Protein AF-A0A1G8DJN7-F1 (afdb_monomer_lite)

Secondary structure (DSSP, 8-state):
---HHHHHGGGS-------S---HHHHHHHHHHHHHHHTTS------S-TTHHHHHHHHHGGG---------

Foldseek 3Di:
DDDVVVVVVVLPDPPVCPPPDPDLVVLLVVLLVVLVVCVPDPDDDDDPDPVCVVSNCVNNPPNDDDDDDDDD

Organism: NCBI:txid60549

Radius of gyration: 13.58 Å; chains: 1; bounding box: 36×27×40 Å

Sequence (72 aa):
MATLEQIQAKLKKLQAQAEANYDDQRARAGLEALATLSEKTQVVFLSHHDHLTSIVREVFGNAVNVVHLDSQ

Structure (mmCIF, N/CA/C/O backbone):
data_AF-A0A1G8DJN7-F1
#
_entry.id   AF-A0A1G8DJN7-F1
#
loop_
_atom_site.group_PDB
_atom_site.id
_atom_site.type_symbol
_atom_site.label_atom_id
_atom_site.label_alt_id
_atom_site.label_comp_id
_atom_site.label_asym_id
_atom_site.label_entity_id
_atom_site.label_seq_id
_atom_site.pdbx_PDB_ins_code
_atom_site.Cartn_x
_atom_site.Cartn_y
_atom_site.Cartn_z
_atom_site.occupancy
_atom_site.B_iso_or_equiv
_atom_site.auth_seq_id
_atom_site.auth_comp_id
_atom_site.auth_asym_id
_atom_site.auth_atom_id
_atom_site.pdbx_PDB_model_num
ATOM 1 N N . MET A 1 1 ? -18.132 14.148 16.885 1.00 47.41 1 MET A N 1
ATOM 2 C CA . MET A 1 1 ? -18.150 13.487 15.563 1.00 47.41 1 MET A CA 1
ATOM 3 C C . MET A 1 1 ? -17.452 14.415 14.586 1.00 47.41 1 MET A C 1
ATOM 5 O O . MET A 1 1 ? -17.985 15.483 14.327 1.00 47.41 1 MET A O 1
ATOM 9 N N . ALA A 1 2 ? -16.236 14.081 14.148 1.00 49.72 2 ALA A N 1
ATOM 10 C CA . ALA A 1 2 ? -15.560 14.851 13.103 1.00 49.72 2 ALA A CA 1
ATOM 11 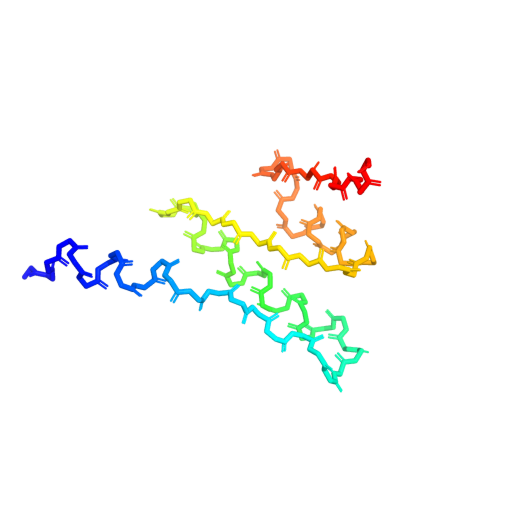C C . ALA A 1 2 ? -16.347 14.692 11.793 1.00 49.72 2 ALA A C 1
ATOM 13 O O . ALA A 1 2 ? -16.770 13.582 11.463 1.00 49.72 2 ALA A O 1
ATOM 14 N N . THR A 1 3 ? -16.612 15.796 11.099 1.00 58.84 3 THR A N 1
ATOM 15 C CA . THR A 1 3 ? -17.430 15.817 9.881 1.00 58.84 3 THR A CA 1
ATOM 16 C C . THR A 1 3 ? -16.667 15.194 8.712 1.00 58.84 3 THR A C 1
ATOM 18 O O . THR A 1 3 ? -15.443 15.287 8.637 1.00 58.84 3 THR A O 1
ATOM 21 N N . LEU A 1 4 ? -17.383 14.548 7.784 1.00 51.31 4 LEU A N 1
ATOM 22 C CA . LEU A 1 4 ? -16.815 13.894 6.595 1.00 51.31 4 LEU A CA 1
ATOM 23 C C . LEU A 1 4 ? -15.887 14.814 5.780 1.00 51.31 4 LEU A C 1
ATOM 25 O O . LEU A 1 4 ? -14.917 14.331 5.203 1.00 51.31 4 LEU A O 1
ATOM 29 N N . GLU A 1 5 ? -16.107 16.130 5.811 1.00 49.38 5 GLU A N 1
ATOM 30 C CA . GLU A 1 5 ? -15.200 17.115 5.209 1.00 49.38 5 GLU A CA 1
ATOM 31 C C . GLU A 1 5 ? -13.812 17.160 5.863 1.00 49.38 5 GLU A C 1
ATOM 33 O O . GLU A 1 5 ? -12.820 17.322 5.161 1.00 49.38 5 GLU A O 1
ATOM 38 N N . GLN A 1 6 ? -13.692 16.954 7.180 1.00 52.56 6 GLN A N 1
ATOM 39 C CA . GLN A 1 6 ? -12.390 16.891 7.861 1.00 52.56 6 GLN A CA 1
ATOM 40 C C . GLN A 1 6 ? -11.616 15.611 7.500 1.00 52.56 6 GLN A C 1
ATOM 42 O O . GLN A 1 6 ? -10.385 15.598 7.536 1.00 52.56 6 GLN A O 1
ATOM 47 N N . ILE A 1 7 ? -12.328 14.548 7.109 1.00 43.84 7 ILE A N 1
ATOM 48 C CA . ILE A 1 7 ? -11.747 13.289 6.620 1.00 43.84 7 ILE A CA 1
ATOM 49 C C . ILE A 1 7 ? -11.384 13.413 5.128 1.00 43.84 7 ILE A C 1
ATOM 51 O O . ILE A 1 7 ? -10.297 13.000 4.727 1.00 43.84 7 ILE A O 1
ATOM 55 N N . GLN A 1 8 ? -12.220 14.070 4.317 1.00 47.50 8 GLN A N 1
ATOM 56 C CA . GLN A 1 8 ? -11.956 14.326 2.894 1.00 47.50 8 GLN A CA 1
ATOM 57 C C . GLN A 1 8 ? -10.876 15.393 2.656 1.00 47.50 8 GLN A C 1
ATOM 59 O O . GLN A 1 8 ? -10.116 15.291 1.694 1.00 47.50 8 GLN A O 1
ATOM 64 N N . ALA A 1 9 ? -10.714 16.365 3.558 1.00 39.78 9 ALA A N 1
ATOM 65 C CA . ALA A 1 9 ? -9.601 17.313 3.509 1.00 39.78 9 ALA A CA 1
ATOM 66 C C . ALA A 1 9 ? -8.244 16.637 3.786 1.00 39.78 9 ALA A C 1
ATOM 68 O O . ALA A 1 9 ? -7.217 17.109 3.304 1.00 39.78 9 ALA A O 1
ATOM 69 N N . LYS A 1 10 ? -8.231 15.494 4.490 1.00 46.59 10 LYS A N 1
ATOM 70 C CA . LYS A 1 10 ? -7.017 14.703 4.757 1.00 46.59 10 LYS A CA 1
ATOM 71 C C . LYS A 1 10 ? -6.623 13.776 3.596 1.00 46.59 10 LYS A C 1
ATOM 73 O O . LYS A 1 10 ? -5.493 13.303 3.554 1.00 46.59 10 LYS A O 1
ATOM 78 N N . LEU A 1 11 ? -7.529 13.568 2.635 1.00 41.66 11 LEU A N 1
ATOM 79 C CA . LEU A 1 11 ? -7.304 12.835 1.380 1.00 41.66 11 LEU A CA 1
ATOM 80 C C . LEU A 1 11 ? -6.550 13.666 0.324 1.00 41.66 11 LEU A C 1
ATOM 82 O O . LEU A 1 11 ? -6.069 13.122 -0.669 1.00 41.66 11 LEU A O 1
ATOM 86 N N . LYS A 1 12 ? -6.403 14.979 0.532 1.00 40.62 12 LYS A N 1
ATOM 87 C CA . LYS A 1 12 ? -5.660 15.875 -0.359 1.00 40.62 12 LYS A CA 1
ATOM 88 C C . LYS A 1 12 ? -4.261 16.119 0.224 1.00 40.62 12 LYS A C 1
ATOM 90 O O . LYS A 1 12 ? -4.118 16.880 1.172 1.00 40.62 12 LYS A O 1
ATOM 95 N N . LYS A 1 13 ? -3.245 15.515 -0.405 1.00 42.84 13 LYS A N 1
ATOM 96 C CA . LYS A 1 13 ? -1.791 15.583 -0.113 1.00 42.84 13 LYS A CA 1
ATOM 97 C C . LYS A 1 13 ? -1.241 14.538 0.867 1.00 42.84 13 LYS A C 1
ATOM 99 O O . LYS A 1 13 ? -0.721 14.870 1.924 1.00 42.84 13 LYS A O 1
ATOM 104 N N . LEU A 1 14 ? -1.166 13.294 0.410 1.00 44.97 14 LEU A N 1
ATOM 105 C CA . LEU A 1 14 ? 0.044 12.496 0.637 1.00 44.97 14 LEU A CA 1
ATOM 106 C C . LEU A 1 14 ? 0.856 12.473 -0.664 1.00 44.97 14 LEU A C 1
ATOM 108 O O . LEU A 1 14 ? 1.167 11.431 -1.224 1.00 44.97 14 LEU A O 1
ATOM 112 N N . GLN A 1 15 ? 1.205 13.671 -1.151 1.00 47.00 15 GLN A N 1
ATOM 113 C CA . GLN A 1 15 ? 2.463 13.825 -1.873 1.00 47.00 15 GLN A CA 1
ATOM 114 C C . GLN A 1 15 ? 3.541 13.602 -0.818 1.00 47.00 15 GLN A C 1
ATOM 116 O O . GLN A 1 15 ? 3.941 14.535 -0.123 1.00 47.00 15 GLN A O 1
ATOM 121 N N . ALA A 1 16 ? 3.942 12.349 -0.620 1.00 51.62 16 ALA A N 1
ATOM 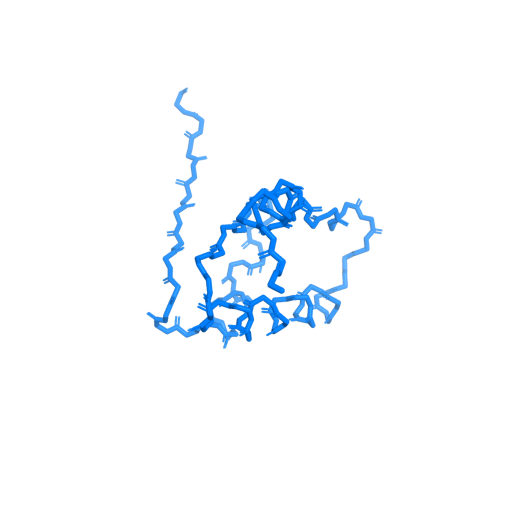122 C CA . ALA A 1 16 ? 5.196 12.086 0.050 1.00 51.62 16 ALA A CA 1
ATOM 123 C C . ALA A 1 16 ? 6.273 12.702 -0.850 1.00 51.62 16 ALA A C 1
ATOM 125 O O . ALA A 1 16 ? 6.657 12.119 -1.861 1.00 51.62 16 ALA A O 1
ATOM 126 N N . GLN A 1 17 ? 6.691 13.927 -0.529 1.00 46.59 17 GLN A N 1
ATOM 127 C CA . GLN A 1 17 ? 7.894 14.526 -1.086 1.00 46.59 17 GLN A CA 1
ATOM 128 C C . GLN A 1 17 ? 9.083 13.710 -0.576 1.00 46.59 17 GLN A C 1
ATOM 130 O O . GLN A 1 17 ? 9.747 14.075 0.390 1.00 46.59 17 GLN A O 1
ATOM 135 N N . ALA A 1 18 ? 9.341 12.580 -1.226 1.00 44.62 18 ALA A N 1
ATOM 136 C CA . ALA A 1 18 ? 10.619 11.890 -1.179 1.00 44.62 18 ALA A CA 1
ATOM 137 C C . ALA A 1 18 ? 11.570 12.529 -2.208 1.00 44.62 18 ALA A C 1
ATOM 139 O O . ALA A 1 18 ? 12.187 11.831 -2.999 1.00 44.62 18 ALA A O 1
ATOM 140 N N . GLU A 1 19 ? 11.652 13.863 -2.249 1.00 41.44 19 GLU A N 1
ATOM 141 C CA . GLU A 1 19 ? 12.428 14.580 -3.275 1.00 41.44 19 GLU A CA 1
ATOM 142 C C . GLU A 1 19 ? 13.858 14.949 -2.844 1.00 41.44 19 GLU A C 1
ATOM 144 O O . GLU A 1 19 ? 14.548 15.611 -3.608 1.00 41.44 19 GLU A O 1
ATOM 149 N N . ALA A 1 20 ? 14.364 14.545 -1.668 1.00 44.75 20 ALA A N 1
ATOM 150 C CA . ALA A 1 20 ? 15.702 15.016 -1.262 1.00 44.75 20 ALA A CA 1
ATOM 151 C C . ALA A 1 20 ? 16.609 14.069 -0.463 1.00 44.75 20 ALA A C 1
ATOM 153 O O . ALA A 1 20 ? 17.748 14.444 -0.215 1.00 44.75 20 ALA A O 1
ATOM 154 N N . ASN A 1 21 ? 16.189 12.861 -0.077 1.00 44.91 21 ASN A N 1
ATOM 155 C CA . ASN A 1 21 ? 17.118 11.902 0.533 1.00 44.91 21 ASN A CA 1
ATOM 156 C C . ASN A 1 21 ? 16.818 10.496 0.023 1.00 44.91 21 ASN A C 1
ATOM 158 O O . ASN A 1 21 ? 15.735 9.965 0.258 1.00 44.91 21 ASN A O 1
ATOM 162 N N . TYR A 1 22 ? 17.797 9.919 -0.665 1.00 51.56 22 TYR A N 1
ATOM 163 C CA . TYR A 1 22 ? 17.854 8.536 -1.133 1.00 51.56 22 TYR A CA 1
ATOM 164 C C . TYR A 1 22 ? 18.032 7.593 0.073 1.00 51.56 22 TYR A C 1
ATOM 166 O O . TYR A 1 22 ? 19.063 6.951 0.240 1.00 51.56 22 TYR A O 1
ATOM 174 N N . ASP A 1 23 ? 17.080 7.631 1.004 1.00 68.81 23 ASP A N 1
ATOM 175 C CA . ASP A 1 23 ? 17.098 6.841 2.227 1.00 68.81 23 ASP A CA 1
ATOM 176 C C . ASP A 1 23 ? 15.895 5.898 2.218 1.00 68.81 23 ASP A C 1
ATOM 178 O O . ASP A 1 23 ? 14.798 6.230 2.686 1.00 68.81 23 ASP A O 1
ATOM 182 N N . ASP A 1 24 ? 16.119 4.711 1.656 1.00 71.19 24 ASP A N 1
ATOM 183 C CA . ASP A 1 24 ? 15.151 3.615 1.590 1.00 71.19 24 ASP A CA 1
ATOM 184 C C . ASP A 1 24 ? 14.57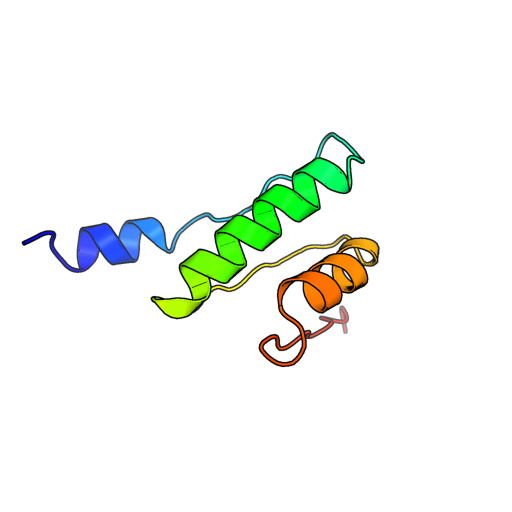8 3.272 2.971 1.00 71.19 24 ASP A C 1
ATOM 186 O O . ASP A 1 24 ? 13.425 2.849 3.070 1.00 71.19 24 ASP A O 1
ATOM 190 N N . GLN A 1 25 ? 15.324 3.517 4.059 1.00 77.50 25 GLN A N 1
ATOM 191 C CA . GLN A 1 25 ? 14.823 3.291 5.417 1.00 77.50 25 GLN A CA 1
ATOM 192 C C . GLN A 1 25 ? 13.693 4.261 5.769 1.00 77.50 25 GLN A C 1
ATOM 194 O O . GLN A 1 25 ? 12.681 3.857 6.347 1.00 77.50 25 GLN A O 1
ATOM 199 N N . ARG A 1 26 ? 13.819 5.538 5.390 1.00 78.31 26 ARG A N 1
ATOM 200 C CA . ARG A 1 26 ? 12.753 6.531 5.597 1.00 78.31 26 ARG A CA 1
ATOM 201 C C . ARG A 1 26 ? 11.561 6.273 4.691 1.00 78.31 26 ARG A C 1
ATOM 203 O O . ARG A 1 26 ? 10.424 6.393 5.149 1.00 78.31 26 ARG A O 1
ATOM 210 N N . ALA A 1 27 ? 11.810 5.902 3.436 1.00 81.75 27 ALA A N 1
ATOM 211 C CA . ALA A 1 27 ? 10.743 5.531 2.514 1.00 81.75 27 ALA A CA 1
ATOM 212 C C . ALA A 1 27 ? 9.956 4.328 3.051 1.00 81.75 27 ALA A C 1
ATOM 214 O O . ALA A 1 27 ? 8.727 4.373 3.104 1.00 81.75 27 ALA A O 1
ATOM 215 N N . ARG A 1 28 ? 10.656 3.305 3.553 1.00 87.81 28 ARG A N 1
ATOM 216 C CA . ARG A 1 28 ? 10.046 2.136 4.188 1.00 87.81 28 ARG A CA 1
ATOM 217 C C . ARG A 1 28 ? 9.187 2.511 5.392 1.00 87.81 28 ARG A C 1
ATOM 219 O O . ARG A 1 28 ? 8.028 2.115 5.434 1.00 87.81 28 ARG A O 1
ATOM 226 N N . ALA A 1 29 ? 9.708 3.307 6.326 1.00 86.88 29 ALA A N 1
ATOM 227 C CA . ALA A 1 29 ? 8.941 3.731 7.501 1.00 86.88 29 ALA A CA 1
ATOM 228 C C . ALA A 1 29 ? 7.658 4.493 7.111 1.00 86.88 29 ALA A C 1
ATOM 230 O O . ALA A 1 29 ? 6.597 4.298 7.707 1.00 86.88 29 ALA A O 1
ATOM 231 N N . GLY A 1 30 ? 7.731 5.330 6.069 1.00 86.62 30 GLY A N 1
ATOM 232 C CA . GLY A 1 30 ? 6.559 5.993 5.498 1.00 86.62 30 GLY A CA 1
ATOM 233 C C . GLY A 1 30 ? 5.551 5.003 4.906 1.00 86.62 30 GLY A C 1
ATOM 234 O O . GLY A 1 30 ? 4.352 5.119 5.157 1.00 86.62 30 GLY A O 1
ATOM 235 N N . LEU A 1 31 ? 6.031 4.004 4.165 1.00 89.94 31 LEU A N 1
ATOM 236 C CA . LEU A 1 31 ? 5.201 2.954 3.574 1.00 89.94 31 LEU A CA 1
ATOM 237 C C . LEU A 1 31 ? 4.535 2.065 4.637 1.00 89.94 31 LEU A C 1
ATOM 239 O O . LEU A 1 31 ? 3.362 1.738 4.488 1.00 89.94 31 LEU A O 1
ATOM 243 N N . GLU A 1 32 ? 5.217 1.731 5.735 1.00 90.38 32 GLU A N 1
ATOM 244 C CA . GLU A 1 32 ? 4.649 0.957 6.854 1.00 90.38 32 GLU A CA 1
ATOM 245 C C . GLU A 1 32 ? 3.510 1.718 7.555 1.00 90.38 32 GLU A C 1
ATOM 247 O O . GLU A 1 32 ? 2.453 1.154 7.864 1.00 90.38 32 GLU A O 1
ATOM 252 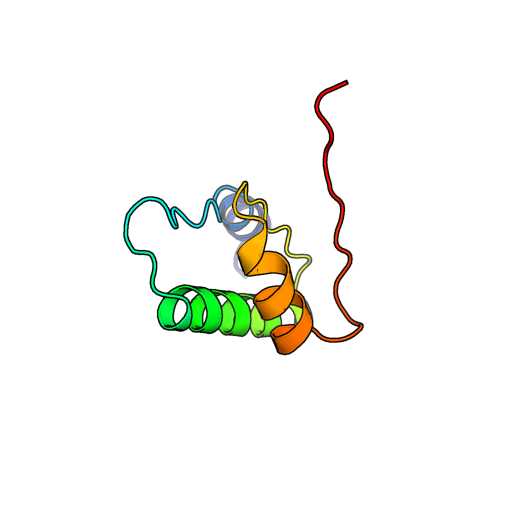N N . ALA A 1 33 ? 3.671 3.033 7.735 1.00 88.00 33 ALA A N 1
ATOM 253 C CA . ALA A 1 33 ? 2.601 3.887 8.245 1.00 88.00 33 ALA A CA 1
ATOM 254 C C . ALA A 1 33 ? 1.400 3.937 7.282 1.00 88.00 33 ALA A C 1
ATOM 256 O O . ALA A 1 33 ? 0.246 3.893 7.722 1.00 88.00 33 ALA A O 1
ATOM 257 N N . LEU A 1 34 ? 1.656 3.988 5.969 1.00 89.19 34 LEU A N 1
ATOM 258 C CA . LEU A 1 34 ? 0.608 3.922 4.948 1.00 89.19 34 LEU A CA 1
ATOM 259 C C . LEU A 1 34 ? -0.095 2.559 4.920 1.00 89.19 34 LEU A C 1
ATOM 261 O O . LEU A 1 34 ? -1.311 2.530 4.741 1.00 89.19 34 LEU A O 1
ATOM 265 N N . ALA A 1 35 ? 0.617 1.455 5.150 1.00 89.50 35 ALA A N 1
ATOM 266 C CA . ALA A 1 35 ? 0.027 0.122 5.255 1.00 89.50 35 ALA A CA 1
ATOM 267 C C . ALA A 1 35 ? -0.953 0.036 6.427 1.00 89.50 35 ALA A C 1
ATOM 269 O O . ALA A 1 35 ? -2.102 -0.361 6.240 1.00 89.50 35 ALA A O 1
ATOM 270 N N . THR A 1 36 ? -0.558 0.544 7.595 1.00 89.69 36 THR A N 1
ATOM 271 C CA . THR A 1 36 ? -1.448 0.615 8.767 1.00 89.69 36 THR A CA 1
ATOM 272 C C . THR A 1 36 ? -2.679 1.486 8.487 1.00 89.69 36 THR A C 1
ATOM 274 O O . THR A 1 36 ? -3.798 1.167 8.886 1.00 89.69 36 THR A O 1
ATOM 277 N N . LEU A 1 37 ? -2.499 2.605 7.776 1.00 88.50 37 LEU A N 1
ATOM 278 C CA . LEU A 1 37 ? -3.613 3.468 7.385 1.00 88.50 37 LEU A CA 1
ATOM 279 C C . LEU A 1 37 ? -4.547 2.780 6.375 1.00 88.50 37 LEU A C 1
ATOM 281 O O . LEU A 1 37 ? -5.763 2.985 6.436 1.00 88.50 37 LEU A O 1
ATOM 285 N N . SER A 1 38 ? -3.992 1.949 5.488 1.00 88.06 38 SER A N 1
ATOM 286 C CA . SER A 1 38 ? -4.735 1.256 4.432 1.00 88.06 38 SER A CA 1
ATOM 287 C C . SER A 1 38 ? -5.797 0.285 4.962 1.00 88.06 38 SER A C 1
ATOM 289 O O . SER A 1 38 ? -6.809 0.058 4.304 1.00 88.06 38 SER A O 1
ATOM 291 N N . GLU A 1 39 ? -5.637 -0.203 6.196 1.00 88.31 39 GLU A N 1
ATOM 292 C CA . GLU A 1 39 ? -6.629 -1.047 6.878 1.00 88.31 39 GLU A CA 1
ATOM 293 C C . GLU A 1 39 ? -7.959 -0.325 7.139 1.00 88.31 39 GLU A C 1
ATOM 295 O O . GLU A 1 39 ? -9.001 -0.960 7.303 1.00 88.31 39 GLU A O 1
ATOM 300 N N . LYS A 1 40 ? -7.935 1.011 7.213 1.00 90.12 40 LYS A N 1
ATOM 301 C CA . LYS A 1 40 ? -9.105 1.836 7.557 1.00 90.12 40 LYS A CA 1
ATOM 302 C C . LYS A 1 40 ? -9.608 2.683 6.396 1.00 90.12 40 LYS A C 1
ATOM 304 O O . LYS A 1 40 ? -10.747 3.142 6.434 1.00 90.12 40 LYS A O 1
ATOM 309 N N . THR A 1 41 ? -8.767 2.943 5.399 1.00 84.62 41 THR A N 1
ATOM 310 C CA . THR A 1 41 ? -9.100 3.797 4.257 1.00 84.62 41 THR A CA 1
ATOM 311 C C . THR A 1 41 ? -8.311 3.390 3.026 1.00 84.62 41 THR A C 1
ATOM 313 O O . THR A 1 41 ? -7.185 2.923 3.129 1.00 84.62 41 THR A O 1
ATOM 316 N N . GLN A 1 42 ? -8.856 3.644 1.839 1.00 85.25 42 GLN A N 1
ATOM 317 C CA . GLN A 1 42 ? -8.083 3.491 0.614 1.00 85.25 42 GLN A CA 1
ATOM 318 C C . GLN A 1 42 ? -6.935 4.512 0.582 1.00 85.25 42 GLN A C 1
ATOM 320 O O . GLN A 1 42 ? -7.142 5.702 0.833 1.00 85.25 42 GLN A O 1
ATOM 325 N N . VAL A 1 43 ? -5.731 4.034 0.263 1.00 87.56 43 VAL A N 1
ATOM 326 C CA . VAL A 1 43 ? -4.516 4.840 0.114 1.00 87.56 43 VAL A CA 1
ATOM 327 C C . VAL A 1 43 ? -4.035 4.720 -1.327 1.00 87.56 43 VAL A C 1
ATOM 329 O O . VAL A 1 43 ? -3.909 3.617 -1.852 1.00 87.56 43 VAL A O 1
ATOM 332 N N . VAL A 1 44 ? -3.753 5.859 -1.960 1.00 88.38 44 VAL A N 1
ATOM 333 C CA . VAL A 1 44 ? -3.103 5.925 -3.273 1.00 88.38 44 VAL A CA 1
ATOM 334 C C . VAL A 1 44 ? -1.761 6.619 -3.091 1.00 88.38 44 VAL A C 1
ATOM 336 O O . VAL A 1 44 ? -1.710 7.768 -2.655 1.00 88.38 44 VAL A O 1
ATOM 339 N N . PHE A 1 45 ? -0.685 5.906 -3.409 1.00 85.50 45 PHE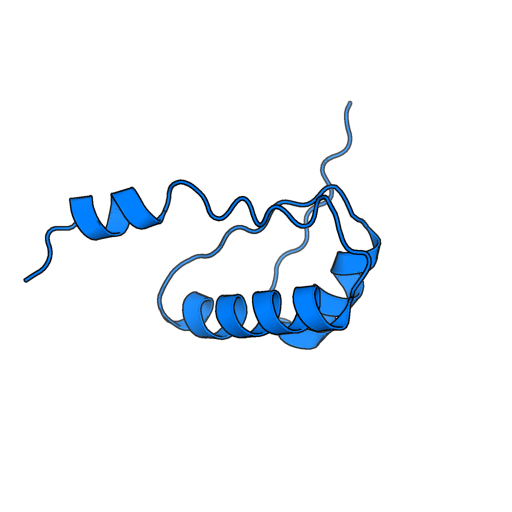 A N 1
ATOM 340 C CA . PHE A 1 45 ? 0.685 6.405 -3.378 1.00 85.50 45 PHE A CA 1
ATOM 341 C C . PHE A 1 45 ? 1.200 6.509 -4.813 1.00 85.50 45 PHE A C 1
ATOM 343 O O . PHE A 1 45 ? 1.189 5.523 -5.545 1.00 85.50 45 PHE A O 1
ATOM 350 N N . LEU A 1 46 ? 1.618 7.708 -5.218 1.00 86.31 46 LEU A N 1
ATOM 351 C CA . LEU A 1 46 ? 2.162 7.976 -6.547 1.00 86.31 46 LEU A CA 1
ATOM 352 C C . LEU A 1 46 ? 3.632 8.346 -6.401 1.00 86.31 46 LEU A C 1
ATOM 354 O O . LEU A 1 46 ? 3.975 9.208 -5.592 1.00 86.31 46 LEU A O 1
ATOM 358 N N . SER A 1 47 ? 4.484 7.710 -7.194 1.00 83.56 47 SER A N 1
ATOM 359 C CA . SER A 1 47 ? 5.911 8.001 -7.232 1.00 83.56 47 SER A CA 1
ATOM 360 C C . SER A 1 47 ? 6.439 7.869 -8.653 1.00 83.56 47 SER A C 1
ATOM 362 O O . SER A 1 47 ? 5.894 7.111 -9.450 1.00 83.56 47 SER A O 1
ATOM 364 N N . HIS A 1 48 ? 7.505 8.610 -8.943 1.00 84.06 48 HIS A N 1
ATOM 365 C CA . HIS A 1 48 ? 8.310 8.454 -10.154 1.00 84.06 48 HIS A CA 1
ATOM 366 C C . HIS A 1 48 ? 9.581 7.619 -9.897 1.00 84.06 48 HIS A C 1
ATOM 368 O O . HIS A 1 48 ? 10.431 7.494 -10.770 1.00 84.06 48 HIS A O 1
ATOM 374 N N . HIS A 1 49 ? 9.749 7.088 -8.679 1.00 82.88 49 HIS A N 1
ATOM 375 C CA . HIS A 1 49 ? 10.893 6.270 -8.283 1.00 82.88 49 HIS A CA 1
ATOM 376 C C . HIS A 1 49 ? 10.575 4.778 -8.417 1.00 82.88 49 HIS A C 1
ATOM 378 O O . HIS A 1 49 ? 9.959 4.192 -7.523 1.00 82.88 49 HIS A O 1
ATOM 384 N N . ASP A 1 50 ? 11.079 4.146 -9.475 1.00 79.75 50 ASP A N 1
ATOM 385 C CA . ASP A 1 50 ? 10.848 2.718 -9.736 1.00 79.75 50 ASP A CA 1
ATOM 386 C C . ASP A 1 50 ? 11.331 1.810 -8.592 1.00 79.75 50 ASP A C 1
ATOM 388 O O . ASP A 1 50 ? 10.667 0.827 -8.255 1.00 79.75 50 ASP A O 1
ATOM 392 N N . HIS A 1 51 ? 12.448 2.166 -7.940 1.00 83.25 51 HIS A N 1
ATOM 393 C CA . HIS A 1 51 ? 13.045 1.377 -6.853 1.00 83.25 51 HIS A CA 1
ATOM 394 C C . HIS A 1 51 ? 12.142 1.253 -5.617 1.00 83.25 51 HIS A C 1
ATOM 396 O O . HIS A 1 51 ? 12.261 0.282 -4.879 1.00 83.25 51 HIS A O 1
ATOM 402 N N . LEU A 1 52 ? 11.188 2.167 -5.406 1.00 85.69 52 LEU A N 1
ATOM 403 C CA . LEU A 1 52 ? 10.251 2.059 -4.283 1.00 85.69 52 LEU A CA 1
ATOM 404 C C . LEU A 1 52 ? 9.246 0.919 -4.469 1.00 85.69 52 LEU A C 1
ATOM 406 O O . LEU A 1 52 ? 8.655 0.462 -3.492 1.00 85.69 52 LEU A O 1
ATOM 410 N N . THR A 1 53 ? 9.064 0.424 -5.696 1.00 88.38 53 THR A N 1
ATOM 411 C CA . THR A 1 53 ? 8.134 -0.672 -5.989 1.00 88.38 53 THR A CA 1
ATOM 412 C C . THR A 1 53 ? 8.485 -1.947 -5.225 1.00 88.38 53 THR A C 1
ATOM 414 O O . THR A 1 53 ? 7.579 -2.647 -4.772 1.00 88.38 53 THR A O 1
ATOM 417 N N . SER A 1 54 ? 9.774 -2.257 -5.042 1.00 88.88 54 SER A N 1
ATOM 418 C CA . SER A 1 54 ? 10.190 -3.418 -4.244 1.00 88.88 54 SER A CA 1
ATOM 419 C C . SER A 1 54 ? 9.805 -3.239 -2.776 1.00 88.88 54 SER A C 1
ATOM 421 O O . SER A 1 54 ? 9.163 -4.118 -2.209 1.00 88.88 54 SER A O 1
ATOM 423 N N . ILE A 1 55 ? 10.082 -2.069 -2.196 1.00 90.19 55 ILE A N 1
ATOM 424 C CA . ILE A 1 55 ? 9.761 -1.745 -0.800 1.00 90.19 55 ILE A CA 1
ATOM 425 C C . ILE A 1 55 ? 8.242 -1.765 -0.574 1.00 90.19 55 ILE A C 1
ATOM 427 O O . ILE A 1 55 ? 7.765 -2.323 0.411 1.00 90.19 55 ILE A O 1
ATOM 431 N N . VAL A 1 56 ? 7.458 -1.222 -1.511 1.00 91.00 56 VAL A N 1
ATOM 432 C CA . VAL A 1 56 ? 5.988 -1.291 -1.482 1.00 91.00 56 VAL A CA 1
ATOM 433 C C . VAL A 1 56 ? 5.517 -2.746 -1.479 1.00 91.00 56 VAL A C 1
ATOM 435 O O . VAL A 1 56 ? 4.660 -3.116 -0.680 1.00 91.00 56 VAL A O 1
ATOM 438 N N . ARG A 1 57 ? 6.084 -3.603 -2.333 1.00 91.88 57 ARG A N 1
ATOM 439 C CA . ARG A 1 57 ? 5.723 -5.028 -2.367 1.00 91.88 57 ARG A CA 1
ATOM 440 C C . ARG A 1 57 ? 6.135 -5.766 -1.097 1.00 91.88 57 ARG A C 1
ATOM 442 O O . ARG A 1 57 ? 5.393 -6.634 -0.656 1.00 91.88 57 ARG A O 1
ATOM 449 N N . GLU A 1 58 ? 7.264 -5.417 -0.491 1.00 92.31 58 GLU A N 1
ATOM 450 C CA . GLU A 1 58 ? 7.686 -5.993 0.790 1.00 92.31 58 GLU A CA 1
ATOM 451 C C . GLU A 1 58 ? 6.764 -5.594 1.945 1.00 92.31 58 GLU A C 1
ATOM 453 O O . GLU A 1 58 ? 6.433 -6.431 2.779 1.00 92.31 58 GLU A O 1
ATOM 458 N N . VAL A 1 59 ? 6.351 -4.325 2.000 1.00 91.50 59 VAL A N 1
ATOM 459 C CA . VAL A 1 59 ? 5.536 -3.795 3.101 1.00 91.50 59 VAL A CA 1
ATOM 460 C C . VAL A 1 59 ? 4.072 -4.231 2.986 1.00 91.50 59 VAL A C 1
ATOM 462 O O . VAL A 1 59 ? 3.462 -4.593 3.988 1.00 91.50 59 VAL A O 1
ATOM 465 N N . PHE A 1 60 ? 3.499 -4.212 1.780 1.00 89.88 60 PHE A N 1
ATOM 466 C CA . PHE A 1 60 ? 2.072 -4.485 1.568 1.00 89.88 60 PHE A CA 1
ATOM 467 C C . PHE A 1 60 ? 1.784 -5.917 1.082 1.00 89.88 60 PHE A C 1
ATOM 469 O O . PHE A 1 60 ? 0.631 -6.357 1.092 1.00 89.88 60 PHE A O 1
ATOM 476 N N . GLY A 1 61 ? 2.799 -6.663 0.636 1.00 89.12 61 GLY A N 1
ATOM 477 C CA . GLY A 1 61 ? 2.644 -8.031 0.141 1.00 89.12 61 GLY A CA 1
ATOM 478 C C . GLY A 1 61 ? 1.654 -8.133 -1.023 1.00 89.12 61 GLY A C 1
ATOM 479 O O . GLY A 1 61 ? 1.731 -7.392 -2.000 1.00 89.12 61 GLY A O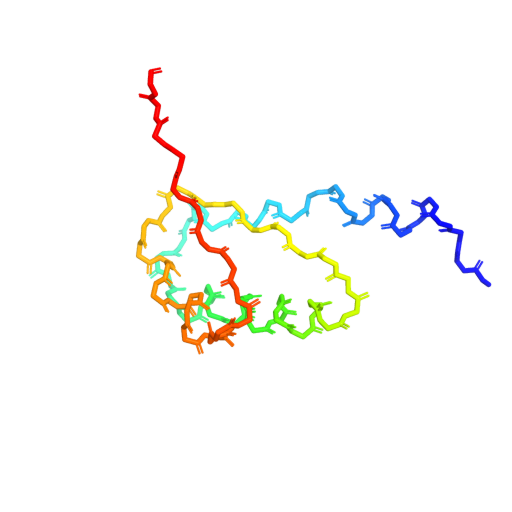 1
ATOM 480 N N . ASN A 1 62 ? 0.689 -9.049 -0.904 1.00 88.81 62 ASN A N 1
ATOM 481 C CA . ASN A 1 62 ? -0.369 -9.253 -1.903 1.00 88.81 62 ASN A CA 1
ATOM 482 C C . ASN A 1 62 ? -1.535 -8.250 -1.784 1.00 88.81 62 ASN A C 1
ATOM 484 O O . ASN A 1 62 ? -2.464 -8.312 -2.586 1.00 88.81 62 ASN A O 1
ATOM 488 N N . ALA A 1 63 ? -1.518 -7.348 -0.795 1.00 86.50 63 ALA A N 1
ATOM 489 C CA . ALA A 1 63 ? -2.593 -6.381 -0.555 1.00 86.50 63 ALA A CA 1
ATOM 490 C C . ALA A 1 63 ? -2.432 -5.069 -1.349 1.00 86.50 63 ALA A C 1
ATOM 492 O O . ALA A 1 63 ? -3.195 -4.127 -1.142 1.00 86.50 63 ALA A O 1
ATOM 493 N N . VAL A 1 64 ? -1.453 -4.989 -2.259 1.00 90.50 64 VAL A N 1
ATOM 494 C CA . VAL A 1 64 ? -1.188 -3.797 -3.075 1.00 90.50 64 VAL A CA 1
ATOM 495 C C . VAL A 1 64 ? -1.412 -4.053 -4.558 1.00 90.50 64 VAL A C 1
ATOM 497 O O . VAL A 1 64 ? -1.048 -5.098 -5.095 1.00 90.50 64 VAL A O 1
ATOM 500 N N . ASN A 1 65 ? -1.963 -3.049 -5.236 1.00 91.00 65 ASN A N 1
ATOM 501 C CA . ASN A 1 65 ? -1.965 -2.976 -6.687 1.00 91.00 65 ASN A CA 1
ATOM 502 C C . ASN A 1 65 ? -0.898 -1.973 -7.144 1.00 91.00 65 ASN A C 1
ATOM 504 O O . ASN A 1 65 ? -0.880 -0.838 -6.672 1.00 91.00 65 ASN A O 1
ATOM 508 N N . VAL A 1 66 ? -0.025 -2.391 -8.061 1.00 89.69 66 VAL A N 1
ATOM 509 C CA . VAL A 1 66 ? 1.041 -1.548 -8.617 1.00 89.69 66 VAL A CA 1
ATOM 510 C C . VAL A 1 66 ? 0.769 -1.353 -10.100 1.00 89.69 66 VAL A C 1
ATOM 512 O O . VAL A 1 66 ? 0.777 -2.320 -10.861 1.00 89.69 66 VAL A O 1
ATOM 515 N N . VAL A 1 67 ? 0.556 -0.102 -10.499 1.00 89.88 67 VAL A N 1
ATOM 516 C CA . VAL A 1 67 ? 0.294 0.290 -11.886 1.00 89.88 67 VAL A CA 1
ATOM 517 C C . VAL A 1 67 ? 1.401 1.234 -12.334 1.00 89.88 67 VAL A C 1
ATOM 519 O O . VAL A 1 67 ? 1.617 2.265 -11.700 1.00 89.88 67 VAL A O 1
ATOM 522 N N . HIS A 1 68 ? 2.085 0.879 -13.420 1.00 88.62 68 HIS A N 1
ATOM 523 C CA . HIS A 1 68 ? 3.032 1.768 -14.089 1.00 88.62 68 HIS A CA 1
ATOM 524 C C . HIS A 1 68 ? 2.255 2.596 -15.111 1.00 88.62 68 HIS A C 1
ATOM 526 O O . HIS A 1 68 ? 1.424 2.060 -15.845 1.00 88.62 68 HIS A O 1
ATOM 532 N N . LEU A 1 69 ? 2.475 3.907 -15.099 1.00 82.88 69 LEU A N 1
ATOM 533 C CA . LEU A 1 69 ? 1.830 4.832 -16.020 1.00 82.88 69 LEU A CA 1
ATOM 534 C C . LEU A 1 69 ? 2.850 5.217 -17.087 1.00 82.88 69 LEU A C 1
ATOM 536 O O . LEU A 1 69 ? 3.702 6.069 -16.845 1.00 82.88 69 LEU A O 1
ATOM 540 N N . ASP A 1 70 ? 2.764 4.577 -18.249 1.00 79.19 70 ASP A N 1
ATOM 541 C CA . ASP A 1 70 ? 3.583 4.942 -19.400 1.00 79.19 70 ASP A CA 1
ATOM 542 C C . ASP A 1 70 ? 3.038 6.232 -20.025 1.00 79.19 70 ASP A C 1
ATOM 544 O O . ASP A 1 70 ? 1.833 6.366 -20.265 1.00 79.19 70 ASP A O 1
ATOM 548 N N . SER A 1 71 ? 3.918 7.194 -20.303 1.00 64.69 71 SER A N 1
ATOM 549 C CA . SER A 1 71 ? 3.579 8.352 -21.129 1.00 64.69 71 SER A CA 1
ATOM 550 C C . SER A 1 71 ? 3.478 7.896 -22.587 1.00 64.69 71 SER A C 1
ATOM 552 O O . SER A 1 71 ? 4.493 7.823 -23.279 1.00 64.69 71 SER A O 1
ATOM 554 N N . GLN A 1 72 ? 2.274 7.513 -23.013 1.00 47.66 72 GLN A N 1
ATOM 555 C CA . GLN A 1 72 ? 1.930 7.343 -24.430 1.00 47.66 72 GLN A CA 1
ATOM 556 C C . GLN A 1 72 ? 1.982 8.690 -25.157 1.00 47.66 72 GLN A C 1
ATOM 558 O O . GLN A 1 72 ? 1.540 9.697 -24.553 1.00 47.66 72 GLN A O 1
#

pLDDT: mean 73.46, std 19.02, range [39.78, 92.31]